Protein AF-A0A7J2S5X1-F1 (afdb_monomer)

Secondary structure (DSSP, 8-state):
-------HHHHHHHHHHHHHHHHHHTTS------SS--TTSSS---HHHHHHTTT-GGGHHHHHHH-GGG--

pLDDT: mean 76.45, std 12.87, range [38.72, 92.69]

Solvent-accessible surface area (backbone atoms only — not comparable to full-atom values): 4685 Å² total; per-residue (Å²): 135,80,81,90,62,78,54,69,68,57,52,52,51,51,54,53,52,50,50,55,47,50,52,57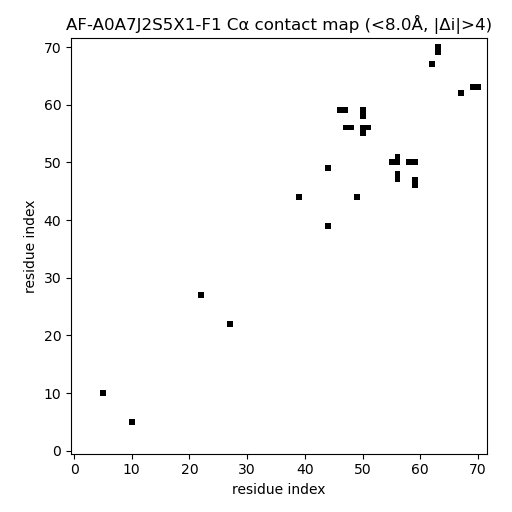,76,63,58,78,67,89,67,75,69,62,94,63,79,68,85,44,73,89,56,76,70,56,65,58,60,60,26,48,79,69,78,41,43,85,45,48,68,58,49,44,70,77,42,63,79,74,82,114

Radius of gyration: 25.55 Å; Cα contacts (8 Å, |Δi|>4): 16; chains: 1; bounding box: 32×46×66 Å

Mean predicted aligned error: 16.29 Å

Foldseek 3Di:
DDPPDDDVVNVVVVVVVVVVVCCVVVPDDPPVPPPDDDPCPVPPDDPCNVCVVVVNNVCVVVCCVVCVVVVD

Structure (mmCIF, N/CA/C/O backbone):
data_AF-A0A7J2S5X1-F1
#
_entry.id   AF-A0A7J2S5X1-F1
#
loop_
_atom_site.group_PDB
_atom_site.id
_atom_site.type_symbol
_atom_site.label_atom_id
_atom_site.label_alt_id
_atom_site.label_comp_id
_atom_site.label_asym_id
_atom_site.label_entity_id
_atom_site.label_seq_id
_atom_site.pdbx_PDB_ins_code
_atom_site.Cartn_x
_atom_site.Cartn_y
_atom_site.Cartn_z
_atom_site.occupancy
_atom_site.B_iso_or_equiv
_atom_site.auth_seq_id
_atom_site.auth_comp_id
_atom_site.auth_asym_id
_atom_site.auth_atom_id
_atom_site.pdbx_PDB_model_num
ATOM 1 N N . MET A 1 1 ? 7.903 34.097 43.353 1.00 38.72 1 MET A N 1
ATOM 2 C CA . MET A 1 1 ? 8.166 32.861 42.584 1.00 38.72 1 MET A CA 1
ATOM 3 C C . MET A 1 1 ? 6.851 32.103 42.479 1.00 38.72 1 MET A C 1
ATOM 5 O O . MET A 1 1 ? 6.447 31.468 43.443 1.00 38.72 1 MET A O 1
ATOM 9 N N . ILE A 1 2 ? 6.110 32.280 41.384 1.00 45.09 2 ILE A N 1
ATOM 10 C CA . ILE A 1 2 ? 4.827 31.592 41.182 1.00 45.09 2 ILE A CA 1
ATOM 11 C C . ILE A 1 2 ? 5.174 30.200 40.652 1.00 45.09 2 ILE A C 1
ATOM 13 O O . ILE A 1 2 ? 5.784 30.096 39.589 1.00 45.09 2 ILE A O 1
ATOM 17 N N . LYS A 1 3 ? 4.853 29.136 41.399 1.00 52.56 3 LYS A N 1
ATOM 18 C CA . LYS A 1 3 ? 4.922 27.760 40.889 1.00 52.56 3 LYS A CA 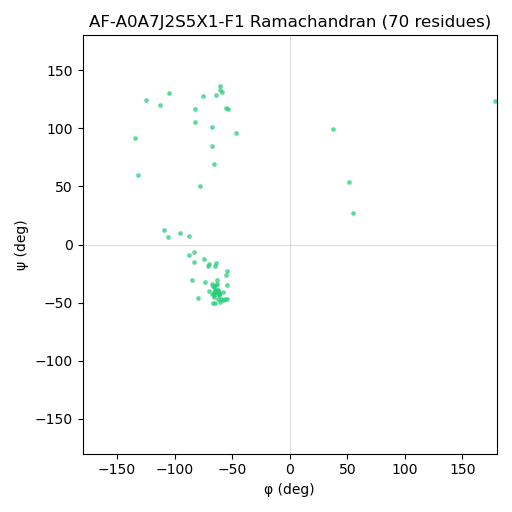1
ATOM 19 C C . LYS A 1 3 ? 3.836 27.615 39.818 1.00 52.56 3 LYS A C 1
ATOM 21 O O . LYS A 1 3 ? 2.727 27.200 40.116 1.00 52.56 3 LYS A O 1
ATOM 26 N N . MET A 1 4 ? 4.143 28.008 38.583 1.00 57.94 4 MET A N 1
ATOM 27 C CA . MET A 1 4 ? 3.325 27.726 37.396 1.00 57.94 4 MET A CA 1
ATOM 28 C C . MET A 1 4 ? 3.544 26.278 36.939 1.00 57.94 4 MET A C 1
ATOM 30 O O . MET A 1 4 ? 3.894 26.019 35.792 1.00 57.94 4 MET A O 1
ATOM 34 N N . GLY A 1 5 ? 3.425 25.337 37.871 1.00 61.22 5 GLY A N 1
ATOM 35 C CA . GLY A 1 5 ? 3.444 23.911 37.591 1.00 61.22 5 GLY A CA 1
ATOM 36 C C . GLY A 1 5 ? 2.058 23.382 37.891 1.00 61.22 5 GLY A C 1
ATOM 37 O O . GLY A 1 5 ? 1.586 23.532 39.014 1.00 61.22 5 GLY A O 1
ATOM 38 N N . TRP A 1 6 ? 1.406 22.817 36.885 1.00 65.50 6 TRP A N 1
ATOM 39 C CA . TRP A 1 6 ? 0.229 21.992 37.115 1.00 65.50 6 TRP A CA 1
ATOM 40 C C . TRP A 1 6 ? 0.647 20.810 37.995 1.00 65.50 6 TRP A C 1
ATOM 42 O O . TRP A 1 6 ? 1.720 20.244 37.773 1.00 65.50 6 TRP A O 1
ATOM 52 N N . ASP A 1 7 ? -0.161 20.466 38.998 1.00 80.81 7 ASP A N 1
ATOM 53 C CA . ASP A 1 7 ? 0.062 19.253 39.786 1.00 80.81 7 ASP A CA 1
ATOM 54 C C . ASP A 1 7 ? -0.004 18.046 38.837 1.00 80.81 7 ASP A C 1
ATOM 56 O O . ASP A 1 7 ? -0.905 17.965 3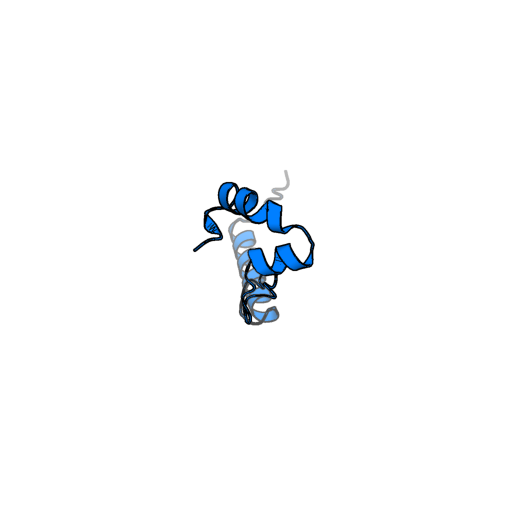7.999 1.00 80.81 7 ASP A O 1
ATOM 60 N N . GLU A 1 8 ? 0.952 17.118 38.915 1.00 78.38 8 GLU A N 1
ATOM 61 C CA . GLU A 1 8 ? 1.018 15.954 38.013 1.00 78.38 8 GLU A CA 1
ATOM 62 C C . GLU A 1 8 ? -0.304 15.173 38.031 1.00 78.38 8 GLU A C 1
ATOM 64 O O . GLU A 1 8 ? -0.796 14.723 36.994 1.00 78.38 8 GLU A O 1
ATOM 69 N N . ILE A 1 9 ? -0.945 15.127 39.201 1.00 80.06 9 ILE A N 1
A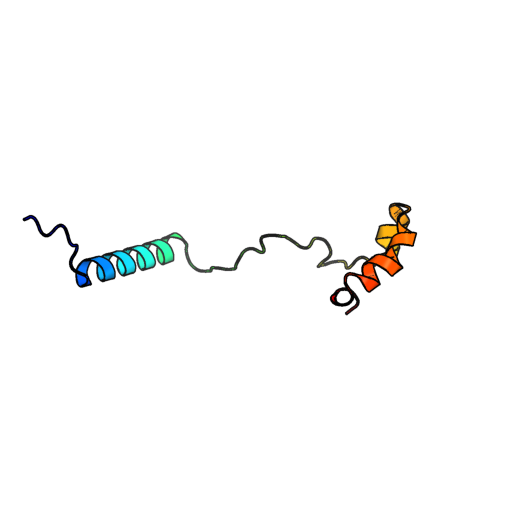TOM 70 C CA . ILE A 1 9 ? -2.256 14.512 39.410 1.00 80.06 9 ILE A CA 1
ATOM 71 C C . ILE A 1 9 ? -3.350 15.234 38.608 1.00 80.06 9 ILE A C 1
ATOM 73 O O . ILE A 1 9 ? -4.252 14.594 38.062 1.00 80.06 9 ILE A O 1
ATOM 77 N N . GLU A 1 10 ? -3.302 16.562 38.522 1.00 81.69 10 GLU A N 1
ATOM 78 C CA . GLU A 1 10 ? -4.258 17.355 37.745 1.00 81.69 10 GLU A CA 1
ATOM 79 C C . GLU A 1 10 ? -4.056 17.163 36.242 1.00 81.69 10 GLU A C 1
ATOM 81 O O . GLU A 1 10 ? -5.040 16.998 35.514 1.00 81.69 10 GLU A O 1
ATOM 86 N N . ILE A 1 11 ? -2.801 17.094 35.783 1.00 81.25 11 ILE A N 1
ATOM 87 C CA . ILE A 1 11 ? -2.472 16.797 34.383 1.00 81.25 11 ILE A CA 1
ATOM 88 C C . ILE A 1 11 ? -3.011 15.415 34.001 1.00 81.25 11 ILE A C 1
ATOM 90 O O . ILE A 1 11 ? -3.711 15.275 32.994 1.00 81.25 11 ILE A O 1
ATOM 94 N N . GLU A 1 12 ? -2.743 14.391 34.814 1.00 83.69 12 GLU A N 1
ATOM 95 C CA . GLU A 1 12 ? -3.218 13.031 34.554 1.00 83.69 12 GLU A CA 1
ATOM 96 C C . GLU A 1 12 ? -4.747 12.945 34.523 1.00 83.69 12 GLU A C 1
ATOM 98 O O . GLU A 1 12 ? -5.325 12.309 33.632 1.00 83.69 12 GLU A O 1
ATOM 103 N N . ARG A 1 13 ? -5.424 13.618 35.462 1.00 85.94 13 ARG A N 1
ATOM 104 C CA . ARG A 1 13 ? -6.892 13.685 35.491 1.00 85.94 13 ARG A CA 1
ATOM 105 C C . ARG A 1 13 ? -7.447 14.345 34.235 1.00 85.94 13 ARG A C 1
ATOM 107 O O . ARG A 1 13 ? -8.407 13.825 33.660 1.00 85.94 13 ARG A O 1
ATOM 114 N N . LEU A 1 14 ? -6.841 15.443 33.785 1.00 86.62 14 LEU A N 1
ATOM 115 C CA . LEU A 1 14 ? -7.275 16.166 32.593 1.00 86.62 14 LEU A CA 1
ATOM 116 C C . LEU A 1 14 ? -7.082 15.324 31.323 1.00 86.62 14 LEU A C 1
ATOM 118 O O . LEU A 1 14 ? -8.009 15.200 30.522 1.00 86.62 14 LEU A O 1
ATOM 122 N N . ILE A 1 15 ? -5.923 14.670 31.176 1.00 84.81 15 ILE A N 1
ATOM 123 C CA . ILE A 1 15 ? -5.638 13.757 30.056 1.00 84.81 15 ILE A CA 1
ATOM 124 C C . ILE A 1 15 ? -6.664 12.622 30.017 1.00 84.81 15 ILE A C 1
ATOM 126 O O . ILE A 1 15 ? -7.226 12.325 28.960 1.00 84.81 15 ILE A O 1
ATOM 130 N N . LYS A 1 16 ? -6.936 11.991 31.163 1.00 86.31 16 LYS A N 1
ATOM 131 C CA . LYS A 1 16 ? -7.873 10.866 31.249 1.00 86.31 16 LYS A CA 1
ATOM 132 C C . LYS A 1 16 ? -9.310 11.289 30.942 1.00 86.31 16 LYS A C 1
ATOM 134 O O . LYS A 1 16 ? -10.012 10.576 30.228 1.00 86.31 16 LYS A O 1
ATOM 139 N N . SER A 1 17 ? -9.735 12.447 31.447 1.00 85.94 17 SER A N 1
ATOM 140 C CA . SER A 1 17 ? -11.066 13.000 31.179 1.00 85.94 17 SER A CA 1
ATOM 141 C C . SER A 1 17 ? -11.261 13.294 29.690 1.00 85.94 17 SER A C 1
ATOM 143 O O . SER A 1 17 ? -12.240 12.844 29.097 1.00 85.94 17 SER A O 1
ATOM 145 N N . ASN A 1 18 ? -10.278 13.945 29.058 1.00 86.69 18 ASN A N 1
ATOM 146 C CA . ASN A 1 18 ? -10.330 14.265 27.633 1.00 86.69 18 ASN A CA 1
ATOM 147 C C . ASN A 1 18 ? -10.317 13.016 26.749 1.00 86.69 18 ASN A C 1
ATOM 149 O O . ASN A 1 18 ? -11.082 12.949 25.793 1.00 86.69 18 ASN A O 1
ATOM 153 N N . ARG A 1 19 ? -9.509 12.001 27.081 1.00 82.19 19 ARG A N 1
ATOM 154 C CA . ARG A 1 19 ? -9.529 10.717 26.359 1.00 82.19 19 ARG A CA 1
ATOM 155 C C . ARG A 1 19 ? -10.897 10.050 26.437 1.00 82.19 19 ARG A C 1
ATOM 157 O O . ARG A 1 19 ? -11.446 9.685 25.410 1.00 82.19 19 ARG A O 1
ATOM 164 N N . ASN A 1 20 ? -11.485 9.981 27.629 1.00 82.00 20 ASN A N 1
ATOM 165 C CA . ASN A 1 20 ? -12.813 9.396 27.811 1.00 82.00 20 ASN A CA 1
ATOM 166 C C . ASN A 1 20 ? -13.917 10.181 27.087 1.00 82.00 20 ASN A C 1
ATOM 168 O O . ASN A 1 20 ? -14.888 9.581 26.632 1.00 82.00 20 ASN A O 1
ATOM 172 N N . PHE A 1 21 ? -13.803 11.509 27.023 1.00 84.19 21 PHE A N 1
ATOM 173 C CA . PHE A 1 21 ? -14.723 12.355 26.267 1.00 84.19 21 PHE A CA 1
ATOM 174 C C . PHE A 1 21 ? -14.598 12.088 24.764 1.00 84.19 21 PHE A C 1
ATOM 176 O O . PHE A 1 21 ? -15.592 11.773 24.119 1.00 84.19 21 PHE A O 1
ATOM 183 N N . LEU A 1 22 ? -13.374 12.108 24.232 1.00 75.94 22 LEU A N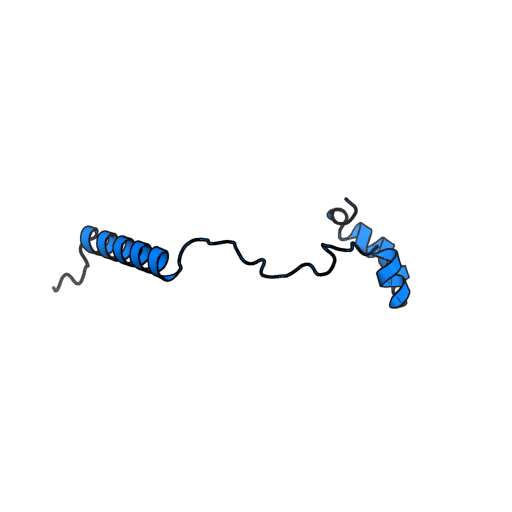 1
ATOM 184 C CA . LEU A 1 22 ? -13.106 11.821 22.823 1.00 75.94 22 LEU A CA 1
ATOM 185 C C . LEU A 1 22 ? -13.530 10.400 22.434 1.00 75.94 22 LEU A C 1
ATOM 187 O O . LEU A 1 22 ? -14.153 10.222 21.397 1.00 75.94 22 LEU A O 1
ATOM 191 N N . ASP A 1 23 ? -13.280 9.400 23.278 1.00 74.75 23 ASP A N 1
ATOM 192 C CA . ASP A 1 23 ? -13.700 8.015 23.032 1.00 74.75 23 ASP A CA 1
ATOM 193 C C . ASP A 1 23 ? -15.229 7.863 22.961 1.00 74.75 23 ASP A C 1
ATOM 195 O O . ASP A 1 23 ? -15.736 6.988 22.251 1.00 74.75 23 ASP A O 1
ATOM 199 N N . LYS A 1 24 ? -15.968 8.707 23.696 1.00 77.50 24 LYS A N 1
ATOM 200 C CA . LYS A 1 24 ? -17.437 8.745 23.685 1.00 77.50 24 LYS A CA 1
ATOM 201 C C . LYS A 1 24 ? -17.983 9.502 22.477 1.00 77.50 24 LYS A C 1
ATOM 203 O O . LYS A 1 24 ? -18.876 8.976 21.822 1.00 77.50 24 LYS A O 1
ATOM 208 N N . GLU A 1 25 ? -17.430 10.674 22.163 1.00 72.69 25 GLU A N 1
ATOM 209 C CA . GLU A 1 25 ? -17.833 11.485 21.002 1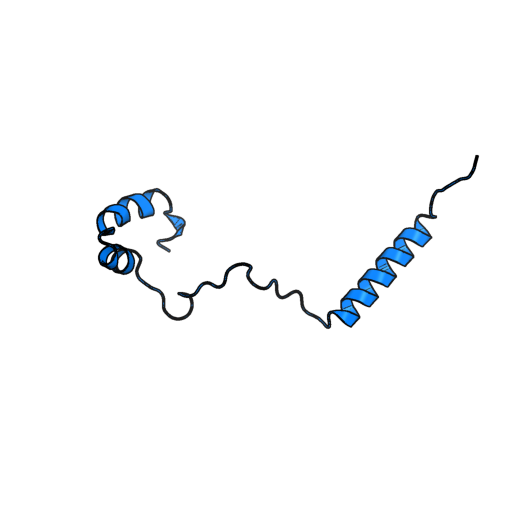.00 72.69 25 GLU A CA 1
ATOM 210 C C . GLU A 1 25 ? -17.509 10.791 19.673 1.00 72.69 25 GLU A C 1
ATOM 212 O O . GLU A 1 25 ? -18.289 10.847 18.728 1.00 72.69 25 GLU A O 1
ATOM 217 N N . ILE A 1 26 ? -16.377 10.085 19.603 1.00 68.25 26 ILE A N 1
ATOM 218 C CA . ILE A 1 26 ? -15.923 9.383 18.393 1.00 68.25 26 ILE A CA 1
ATOM 219 C C . ILE A 1 26 ? -16.584 7.995 18.267 1.00 68.25 26 ILE A C 1
ATOM 221 O O . ILE A 1 26 ? -16.435 7.332 17.244 1.00 68.25 26 ILE A O 1
ATOM 225 N N . GLY A 1 27 ? -17.351 7.547 19.272 1.00 59.66 27 GLY A N 1
ATOM 226 C CA . GLY A 1 27 ? -18.235 6.385 19.156 1.00 59.66 27 GLY A CA 1
ATOM 227 C C . GLY A 1 27 ? -17.556 5.121 18.613 1.00 59.66 27 GLY A C 1
ATOM 228 O O . GLY A 1 27 ? -18.027 4.559 17.638 1.00 59.66 27 GLY A O 1
ATOM 229 N N . ARG A 1 28 ? -16.444 4.672 19.219 1.00 55.66 28 ARG A N 1
ATOM 230 C CA . ARG A 1 28 ? -15.753 3.386 18.940 1.00 55.66 28 ARG A CA 1
ATOM 231 C C . ARG A 1 28 ? -15.705 2.925 17.466 1.00 55.66 28 ARG A C 1
ATOM 233 O O . ARG A 1 28 ? -16.513 2.117 17.021 1.00 55.66 28 ARG A O 1
ATOM 240 N N . LYS A 1 29 ? -14.571 3.175 16.826 1.00 52.25 29 LYS A N 1
ATOM 241 C CA . LYS A 1 29 ? -13.484 2.198 16.606 1.00 52.25 29 LYS A CA 1
ATOM 242 C C . LYS A 1 29 ? -12.440 2.951 15.796 1.00 52.25 29 LYS A C 1
ATOM 244 O O . LYS A 1 29 ? -12.740 3.424 14.708 1.00 52.25 29 LYS A O 1
ATOM 249 N N . TYR A 1 30 ? -11.207 3.017 16.286 1.00 51.12 30 TYR A N 1
ATOM 250 C CA . TYR A 1 30 ? -10.062 3.202 15.397 1.00 51.12 30 TYR A CA 1
ATOM 251 C C . TYR A 1 30 ? -9.955 1.941 14.518 1.00 51.12 30 TYR A C 1
ATOM 253 O O . TYR A 1 30 ? -9.061 1.117 14.675 1.00 51.12 30 TYR A O 1
ATOM 261 N N . GLU A 1 31 ? -10.902 1.742 13.602 1.00 56.19 31 GLU A N 1
ATOM 262 C CA . GLU A 1 31 ? -10.542 1.147 12.332 1.00 56.19 31 GLU A CA 1
ATOM 263 C C . GLU A 1 31 ? -9.690 2.228 11.694 1.00 56.19 31 GLU A C 1
ATOM 265 O O . GLU A 1 31 ? -10.201 3.270 11.289 1.00 56.19 31 GLU A O 1
ATOM 270 N N . LEU A 1 32 ? -8.368 2.037 11.747 1.00 57.06 32 LEU A N 1
ATOM 271 C CA . LEU A 1 32 ? -7.439 2.740 10.877 1.00 57.06 32 LEU A CA 1
ATOM 272 C C . LEU A 1 32 ? -8.037 2.631 9.477 1.00 57.06 32 LEU A C 1
ATOM 274 O O . LEU A 1 32 ? -7.896 1.597 8.824 1.00 57.06 32 LEU A O 1
ATOM 278 N N . GLN A 1 33 ? -8.779 3.656 9.051 1.00 58.97 33 GLN A N 1
ATOM 279 C CA . GLN A 1 33 ? -9.207 3.749 7.674 1.00 58.97 33 GLN A CA 1
ATOM 280 C C . GLN A 1 33 ? -7.914 3.669 6.890 1.00 58.97 33 GLN A C 1
ATOM 282 O O . GLN A 1 33 ? -7.000 4.468 7.116 1.00 58.97 33 GLN A O 1
ATOM 287 N N . ALA A 1 34 ? -7.792 2.630 6.068 1.00 63.59 34 ALA A N 1
ATOM 288 C CA . ALA A 1 34 ? -6.609 2.459 5.256 1.00 63.59 34 ALA A CA 1
ATOM 289 C C . ALA A 1 34 ? -6.423 3.769 4.487 1.00 63.59 34 ALA A C 1
ATOM 291 O O . ALA A 1 34 ? -7.299 4.157 3.712 1.00 63.59 34 ALA A O 1
ATOM 292 N N . LEU A 1 35 ? -5.312 4.466 4.755 1.00 66.25 35 LEU A N 1
ATOM 29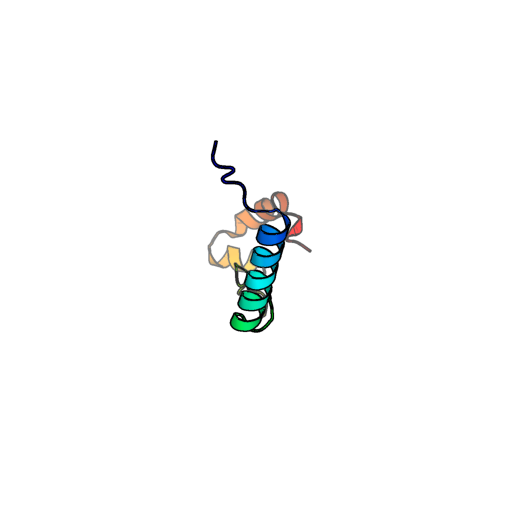3 C CA . LEU A 1 35 ? -4.995 5.758 4.134 1.00 66.25 35 LEU A CA 1
ATOM 294 C C . LEU A 1 35 ? -5.030 5.658 2.601 1.00 66.25 35 LEU A C 1
ATOM 296 O O . LEU A 1 35 ? -5.263 6.647 1.915 1.00 66.25 35 LEU A O 1
ATOM 300 N N . PHE A 1 36 ? -4.866 4.439 2.083 1.00 66.00 36 PHE A N 1
ATOM 301 C CA . PHE A 1 36 ? -5.033 4.081 0.690 1.00 66.00 36 PHE A CA 1
ATOM 302 C C . PHE A 1 36 ? -6.033 2.930 0.574 1.00 66.00 36 PHE A C 1
ATOM 304 O O . PHE A 1 36 ? -5.850 1.863 1.164 1.00 66.00 36 PHE A O 1
ATOM 311 N N . ARG A 1 37 ? -7.090 3.133 -0.217 1.00 74.56 37 ARG A N 1
ATOM 312 C CA . ARG A 1 37 ? -7.924 2.024 -0.689 1.00 74.56 37 ARG A CA 1
ATOM 313 C C . ARG A 1 37 ? -7.149 1.305 -1.782 1.00 74.56 37 ARG A C 1
ATOM 315 O O . ARG A 1 37 ? -6.708 1.956 -2.721 1.00 74.56 37 ARG A O 1
ATOM 322 N N . ASN A 1 38 ? -6.998 -0.010 -1.663 1.00 76.38 38 ASN A N 1
ATOM 323 C CA . ASN A 1 38 ? -6.484 -0.827 -2.755 1.00 76.38 38 ASN A CA 1
ATOM 324 C C . ASN A 1 38 ? -7.647 -1.146 -3.722 1.00 76.38 38 ASN A C 1
ATOM 326 O O . ASN A 1 38 ? -8.495 -1.967 -3.361 1.00 76.38 38 ASN A O 1
ATOM 330 N N . PRO A 1 39 ? -7.721 -0.512 -4.910 1.00 73.19 39 PRO A N 1
ATOM 331 C CA . PRO A 1 39 ? -8.827 -0.710 -5.845 1.00 73.19 39 PRO A CA 1
ATOM 332 C C . PRO A 1 39 ? -8.804 -2.092 -6.514 1.00 73.19 39 PRO A C 1
ATOM 334 O O . PRO A 1 39 ? -9.834 -2.532 -7.007 1.00 73.19 39 PRO A O 1
ATOM 337 N N . THR A 1 40 ? -7.670 -2.800 -6.498 1.00 74.56 40 THR A N 1
ATOM 338 C CA . THR A 1 40 ? -7.525 -4.141 -7.091 1.00 74.56 40 THR A CA 1
ATOM 339 C C . THR A 1 40 ? -7.728 -5.261 -6.070 1.00 74.56 40 THR A C 1
ATOM 341 O O . THR A 1 40 ? -7.482 -6.426 -6.360 1.00 74.56 40 THR A O 1
ATOM 344 N N . LYS A 1 41 ? -8.197 -4.942 -4.853 1.00 78.31 41 LYS A N 1
ATOM 345 C CA . LYS A 1 41 ? -8.414 -5.940 -3.794 1.00 78.31 41 LYS A CA 1
ATOM 346 C C . LYS A 1 41 ? -9.502 -6.960 -4.146 1.00 78.31 41 LYS A C 1
ATOM 348 O O . LYS A 1 41 ? -9.377 -8.123 -3.783 1.00 78.31 41 LYS A O 1
ATOM 353 N N . GLU A 1 42 ? -10.578 -6.514 -4.788 1.00 82.25 42 GLU A N 1
ATOM 354 C CA . GLU A 1 42 ? -11.712 -7.374 -5.161 1.00 82.25 42 GLU A CA 1
ATOM 355 C C . GLU A 1 42 ? -11.477 -8.093 -6.490 1.00 82.25 42 GLU A C 1
ATOM 357 O O . GLU A 1 42 ? -11.956 -9.208 -6.676 1.00 82.25 42 GLU A O 1
ATOM 362 N N . ASN A 1 43 ? -10.715 -7.468 -7.388 1.00 79.38 43 ASN A N 1
ATOM 363 C CA . ASN A 1 43 ? -10.331 -8.038 -8.668 1.00 79.38 43 ASN A CA 1
ATOM 364 C C . ASN A 1 43 ? -8.828 -7.803 -8.893 1.00 79.38 43 ASN A C 1
ATOM 366 O O . ASN A 1 43 ? -8.447 -6.723 -9.362 1.00 79.38 43 ASN A O 1
ATOM 370 N N . PRO A 1 44 ? -7.974 -8.754 -8.477 1.00 79.38 44 PRO A N 1
ATOM 371 C CA . PRO A 1 44 ? -6.536 -8.665 -8.678 1.00 79.38 44 PRO A CA 1
ATOM 372 C C . PRO A 1 44 ? -6.223 -8.548 -10.167 1.00 79.38 44 PRO A C 1
ATOM 374 O O . PRO A 1 44 ? -6.742 -9.311 -10.976 1.00 79.38 44 PRO A O 1
ATOM 377 N N . VAL A 1 45 ? -5.381 -7.582 -10.519 1.00 79.38 45 VAL A N 1
ATOM 378 C CA . VAL A 1 45 ? -4.911 -7.398 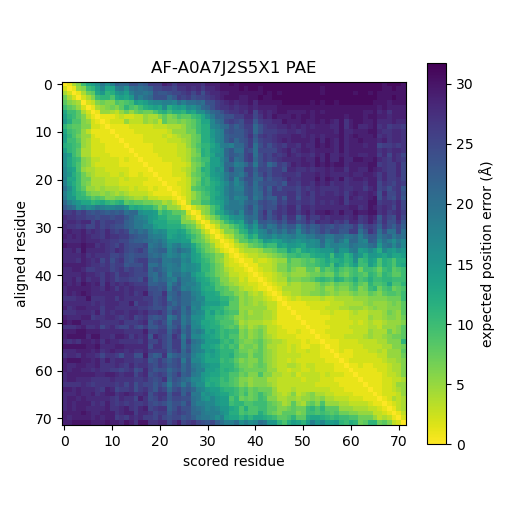-11.892 1.00 79.38 45 VAL A CA 1
ATOM 379 C C . VAL A 1 45 ? -3.481 -7.900 -11.961 1.00 79.38 45 VAL A C 1
ATOM 381 O O . VAL A 1 45 ? -2.650 -7.509 -11.137 1.00 79.38 45 VAL A O 1
ATOM 384 N N . GLU A 1 46 ? -3.195 -8.741 -12.948 1.00 83.94 46 GLU A N 1
ATOM 385 C CA . GLU A 1 46 ? -1.835 -9.178 -13.231 1.00 83.94 46 GLU A CA 1
ATOM 386 C C . GLU A 1 46 ? -0.984 -7.983 -13.673 1.00 83.94 46 GLU A C 1
ATOM 388 O O . GLU A 1 46 ? -1.351 -7.235 -14.582 1.00 83.94 46 GLU A O 1
ATOM 393 N N . ILE A 1 47 ? 0.174 -7.793 -13.033 1.00 81.62 47 ILE A N 1
ATOM 394 C CA . ILE A 1 47 ? 1.066 -6.653 -13.313 1.00 81.62 47 ILE A CA 1
ATOM 395 C C . ILE A 1 47 ? 1.483 -6.656 -14.788 1.00 81.62 47 ILE A C 1
ATOM 397 O O . ILE A 1 47 ? 1.472 -5.613 -15.438 1.00 81.62 47 ILE A O 1
ATOM 401 N N . SER A 1 48 ? 1.781 -7.834 -15.336 1.00 82.31 48 SER A N 1
ATOM 402 C CA . SER A 1 48 ? 2.153 -8.002 -16.744 1.00 82.31 48 SER A CA 1
ATOM 403 C C . SER A 1 48 ? 1.035 -7.570 -17.701 1.00 82.31 48 SER A C 1
ATOM 405 O O . SER A 1 48 ? 1.290 -6.854 -18.673 1.00 82.31 48 SER A O 1
ATOM 407 N N . GLU A 1 49 ? -0.212 -7.934 -17.394 1.00 84.56 49 GLU A N 1
ATOM 408 C CA . GLU A 1 49 ? -1.390 -7.538 -18.162 1.00 84.56 49 GLU A CA 1
ATOM 409 C C . GLU A 1 49 ? -1.587 -6.021 -18.091 1.00 84.56 49 GLU A C 1
ATOM 411 O O . GLU A 1 49 ? -1.650 -5.368 -19.134 1.00 84.56 49 GLU A O 1
ATOM 416 N N . PHE A 1 50 ? -1.571 -5.434 -16.891 1.00 86.19 50 PHE A N 1
ATOM 417 C CA . PHE A 1 50 ? -1.688 -3.985 -16.701 1.00 86.19 50 PHE A CA 1
ATOM 418 C C . PHE A 1 50 ? -0.620 -3.203 -17.477 1.00 86.19 50 PHE A C 1
ATOM 420 O O . PHE A 1 50 ? -0.930 -2.236 -18.173 1.00 86.19 50 PHE A O 1
ATOM 427 N N . LEU A 1 51 ? 0.639 -3.633 -17.397 1.00 88.06 51 LEU A N 1
ATOM 428 C CA . LEU A 1 51 ? 1.748 -2.968 -18.077 1.0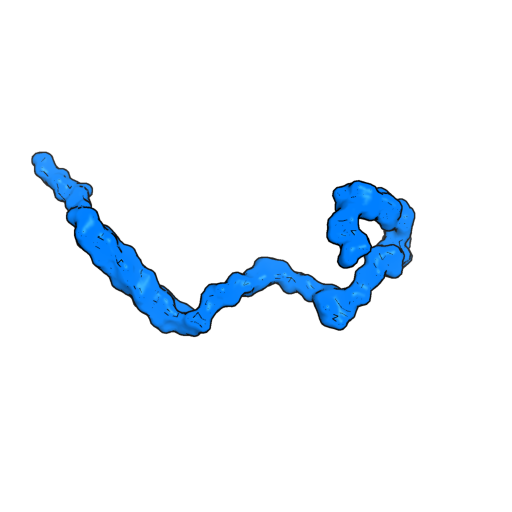0 88.06 51 LEU A CA 1
ATOM 429 C C . LEU A 1 51 ? 1.656 -3.094 -19.599 1.00 88.06 51 LEU A C 1
ATOM 431 O O . LEU A 1 51 ? 2.025 -2.155 -20.302 1.00 88.06 51 LEU A O 1
ATOM 435 N N . SER A 1 52 ? 1.138 -4.210 -20.120 1.00 88.94 52 SER A N 1
ATOM 436 C CA . SER A 1 52 ? 0.939 -4.378 -21.566 1.00 88.94 52 SER A CA 1
ATOM 437 C C . SER A 1 52 ? -0.055 -3.366 -22.145 1.00 88.94 52 SER A C 1
ATOM 439 O O . SER A 1 52 ? 0.159 -2.871 -23.245 1.00 88.94 52 SER A O 1
ATOM 441 N N . HIS A 1 53 ? -1.077 -2.969 -21.378 1.00 90.31 53 HIS A N 1
ATOM 442 C CA . HIS A 1 53 ? -2.064 -1.968 -21.803 1.00 90.31 53 HIS A CA 1
ATOM 443 C C . HIS A 1 53 ? -1.481 -0.549 -21.894 1.00 90.31 53 HIS A C 1
ATOM 445 O O . HIS A 1 53 ? -2.091 0.334 -22.494 1.00 90.31 53 HIS A O 1
ATOM 451 N N . LEU A 1 54 ? -0.316 -0.326 -21.282 1.00 91.38 54 LEU A N 1
ATOM 452 C CA . LEU A 1 54 ? 0.389 0.954 -21.263 1.00 91.38 54 LEU A CA 1
ATOM 453 C C . LEU A 1 54 ? 1.619 0.966 -22.186 1.00 91.38 54 LEU A C 1
ATOM 455 O O . LEU A 1 54 ? 2.386 1.922 -22.130 1.00 91.38 54 LEU A O 1
ATOM 459 N N . ASP A 1 55 ? 1.849 -0.090 -22.979 1.00 91.94 55 ASP A N 1
ATOM 460 C CA . ASP A 1 55 ? 3.109 -0.328 -23.708 1.00 91.94 55 ASP A CA 1
ATOM 461 C C . ASP A 1 55 ? 4.355 -0.340 -22.792 1.00 91.94 55 ASP A C 1
ATOM 463 O O . ASP A 1 55 ? 5.484 -0.070 -23.204 1.00 91.94 55 ASP A O 1
ATOM 467 N N . LEU A 1 56 ? 4.164 -0.704 -21.521 1.00 92.69 56 LEU A N 1
ATOM 468 C CA . LEU A 1 56 ? 5.200 -0.764 -20.486 1.00 92.69 56 LEU A CA 1
ATOM 469 C C . LEU A 1 56 ? 5.565 -2.197 -20.084 1.00 92.69 56 LEU A C 1
ATOM 471 O O . LEU A 1 56 ? 6.259 -2.398 -19.089 1.00 92.69 56 LEU A O 1
ATOM 475 N N . GLY A 1 57 ? 5.133 -3.207 -20.845 1.00 88.12 57 GLY A N 1
ATOM 476 C CA . GLY A 1 57 ? 5.392 -4.620 -20.533 1.00 88.12 57 GLY A CA 1
ATOM 477 C C . GLY A 1 57 ? 6.881 -4.956 -20.356 1.00 88.12 57 GLY A C 1
ATOM 478 O O . GLY A 1 57 ? 7.229 -5.850 -19.591 1.00 88.12 57 GLY A O 1
ATOM 479 N N . PHE A 1 58 ? 7.776 -4.188 -20.986 1.00 90.69 58 PHE A N 1
ATOM 480 C CA . PHE A 1 58 ? 9.227 -4.333 -20.836 1.00 90.69 58 PHE A CA 1
ATOM 481 C C . PHE A 1 58 ? 9.746 -4.030 -19.417 1.00 90.69 58 PHE A C 1
ATOM 483 O O . PHE A 1 58 ? 10.864 -4.421 -19.089 1.00 90.69 58 PHE A O 1
ATOM 490 N N . LEU A 1 59 ? 8.966 -3.334 -18.582 1.00 91.00 59 LEU A N 1
ATOM 491 C CA . LEU A 1 59 ? 9.329 -3.014 -17.199 1.00 91.00 59 LEU A CA 1
ATOM 492 C C . LEU A 1 59 ? 9.026 -4.148 -16.221 1.00 91.00 59 LEU A C 1
ATOM 494 O O . LEU A 1 59 ? 9.549 -4.119 -15.109 1.00 91.00 59 LEU A O 1
ATOM 498 N N . ASP A 1 60 ? 8.224 -5.140 -16.612 1.00 87.19 60 ASP A N 1
ATOM 499 C CA . ASP A 1 60 ? 7.818 -6.233 -15.723 1.00 87.19 60 ASP A CA 1
ATOM 500 C C . ASP A 1 60 ? 9.024 -6.954 -15.078 1.00 87.19 60 ASP A C 1
ATOM 502 O O . ASP A 1 60 ? 9.058 -7.059 -13.850 1.00 87.19 60 ASP A O 1
ATOM 506 N N . PRO A 1 61 ? 10.092 -7.333 -15.815 1.00 88.69 61 PRO A N 1
ATOM 507 C CA . PRO A 1 61 ? 11.271 -7.955 -15.204 1.00 88.69 61 PRO A CA 1
ATOM 508 C C . PRO A 1 61 ? 11.997 -7.041 -14.206 1.00 88.69 61 PRO A C 1
ATOM 510 O O . PRO A 1 61 ? 12.428 -7.494 -13.148 1.00 88.69 61 PRO A O 1
ATOM 513 N N . VAL A 1 62 ? 12.103 -5.744 -14.518 1.00 89.94 62 VAL A N 1
ATOM 514 C CA . VAL A 1 62 ? 12.785 -4.753 -13.667 1.00 89.94 62 VAL A CA 1
ATOM 515 C C . VAL A 1 62 ? 12.013 -4.536 -12.368 1.00 89.94 62 VAL A C 1
ATOM 517 O O . VAL A 1 62 ? 12.598 -4.476 -11.289 1.00 89.94 62 VAL A O 1
ATOM 520 N N . LEU A 1 63 ? 10.685 -4.449 -12.447 1.00 87.62 63 LEU A N 1
ATOM 521 C CA . LEU A 1 63 ? 9.836 -4.277 -11.272 1.00 87.62 63 LEU A CA 1
ATOM 522 C C . LEU A 1 63 ? 9.871 -5.505 -10.362 1.00 87.62 63 LEU A C 1
ATOM 524 O O . LEU A 1 63 ? 9.878 -5.347 -9.142 1.00 87.62 63 LEU A O 1
ATOM 528 N N . LYS A 1 64 ? 9.963 -6.709 -10.931 1.00 86.88 64 LYS A N 1
ATOM 529 C CA . LYS A 1 64 ? 10.132 -7.956 -10.173 1.00 86.88 64 LYS A CA 1
ATOM 530 C C . LYS A 1 64 ? 11.464 -8.001 -9.430 1.00 86.88 64 LYS A C 1
ATOM 532 O O . LYS A 1 64 ? 11.500 -8.375 -8.260 1.00 86.88 64 LYS A O 1
ATOM 537 N N . GLU A 1 65 ? 12.539 -7.534 -10.064 1.00 89.25 65 GLU A N 1
ATOM 538 C CA . GLU A 1 65 ? 13.852 -7.412 -9.424 1.00 89.25 65 GLU A CA 1
ATOM 539 C C . GLU A 1 65 ? 13.851 -6.372 -8.290 1.00 89.25 65 GLU A C 1
ATOM 541 O O . GLU A 1 65 ? 14.374 -6.627 -7.204 1.00 89.25 65 GLU A O 1
ATOM 546 N N . MET A 1 66 ? 13.224 -5.210 -8.507 1.00 90.44 66 MET A N 1
ATOM 547 C CA . MET A 1 66 ? 13.165 -4.132 -7.512 1.00 90.44 66 MET A CA 1
ATOM 548 C C . MET A 1 66 ? 12.203 -4.427 -6.354 1.00 90.44 66 MET A C 1
ATOM 550 O O . MET A 1 66 ? 12.440 -3.996 -5.221 1.00 90.44 66 MET A O 1
ATOM 554 N N . PHE A 1 67 ? 11.118 -5.156 -6.616 1.00 86.25 67 PHE A N 1
ATOM 555 C CA . PHE A 1 67 ? 10.036 -5.401 -5.663 1.00 86.25 67 PHE A CA 1
ATOM 556 C C . PHE A 1 67 ? 9.648 -6.889 -5.575 1.00 86.25 67 PHE A C 1
ATOM 558 O O . PHE A 1 67 ? 8.475 -7.233 -5.724 1.00 86.25 67 PHE A O 1
ATOM 565 N N . PRO A 1 68 ? 10.576 -7.789 -5.204 1.00 78.19 68 PRO A N 1
ATOM 566 C CA . PRO A 1 68 ? 10.343 -9.240 -5.207 1.00 78.19 68 PRO A CA 1
ATOM 567 C C . PRO A 1 68 ? 9.257 -9.694 -4.220 1.00 78.19 68 PRO A C 1
ATOM 569 O O . PRO A 1 68 ? 8.740 -10.804 -4.291 1.00 78.19 68 PRO A O 1
ATOM 572 N N . ARG A 1 69 ? 8.886 -8.840 -3.258 1.00 76.94 69 ARG A N 1
ATOM 573 C CA . ARG A 1 69 ? 7.801 -9.119 -2.304 1.00 76.94 69 ARG A CA 1
ATOM 574 C C . ARG A 1 69 ? 6.404 -9.005 -2.922 1.00 76.94 69 ARG A C 1
ATOM 576 O O . ARG A 1 69 ? 5.456 -9.404 -2.256 1.00 76.94 69 ARG A O 1
ATOM 583 N N . LEU A 1 70 ? 6.284 -8.441 -4.126 1.00 67.12 70 LEU A N 1
ATOM 584 C CA . LEU A 1 70 ? 5.012 -8.264 -4.830 1.00 67.12 70 LEU A CA 1
ATOM 585 C C . LEU A 1 70 ? 4.614 -9.482 -5.685 1.00 67.12 70 LEU A C 1
ATOM 587 O O . LEU A 1 70 ? 3.483 -9.521 -6.145 1.00 67.12 70 LEU A O 1
ATOM 591 N N . GLU A 1 71 ? 5.495 -10.476 -5.862 1.00 64.31 71 GLU A N 1
ATOM 592 C CA . GLU A 1 71 ? 5.214 -11.726 -6.602 1.00 64.31 71 GLU A CA 1
ATOM 593 C C . GLU A 1 71 ? 4.598 -12.853 -5.739 1.00 64.31 71 GLU A C 1
ATOM 595 O O . GLU A 1 71 ? 4.514 -13.994 -6.188 1.00 64.31 71 GLU A O 1
ATOM 600 N N . ARG A 1 72 ? 4.230 -12.579 -4.480 1.00 55.19 72 ARG A N 1
ATOM 601 C CA . ARG A 1 72 ? 3.715 -13.592 -3.539 1.00 55.19 72 ARG A CA 1
ATOM 602 C C . ARG A 1 72 ? 2.205 -13.754 -3.555 1.00 55.19 72 ARG A C 1
ATOM 604 O O . ARG A 1 72 ? 1.516 -12.713 -3.549 1.00 55.19 72 ARG A O 1
#

Sequence (72 aa):
MIKMGWDEIEIERLIKSNRNFLDKEIGRKYELQALFRNPTKENPVEISEFLSHLDLGFLDPVLKEMFPRLER